Protein AF-A0AAU5MPV7-F1 (afdb_monomer_lite)

pLDDT: mean 90.36, std 6.59, range [69.19, 98.19]

Secondary structure (DSSP, 8-state):
-HHHHHHHHHHHHHHHHTT--GGGPEEEEEEEEGGGGTT----GGGTTHHHHHHTTHHHHHHTS-HHHHHHHHHHSS-SSPPEEEEGGGSSS--SSEEEEE-HHHHHHHHHHHHTT----SEEEEEEEE-

Sequence (130 aa):
MLEQFLFDHGSYFMDDYGDINLCAISWQLESIPAAGFLTMPTGESDGDCIERFAETHASRVERRPPEVGRCWEERGTWLRPPLLLDRRLLNPSDRGLQVLEGRTRVGVLRCRLREELHVAPEHQAWVGRP

Foldseek 3Di:
DVVVCCVVCVVVCCVQPVPFDPVLWDKDKDKAFLVLLLPAAAGPVCPPVLQVLLVCQVVVQVPDDVVQVCCCQVPQAGPDAFEKEAQCRDVVRDGGIHGHGDSNRSSNSNNCVVVVHRHDRIYIHIYIDD

Radius of gyration: 14.49 Å; chains: 1; bounding box: 35×25×36 Å

Structure (mmCIF, N/CA/C/O backbone):
data_AF-A0AAU5MPV7-F1
#
_entry.id   AF-A0AAU5MPV7-F1
#
loop_
_atom_site.group_PDB
_atom_site.id
_atom_site.type_symbol
_atom_site.label_atom_id
_atom_site.label_alt_id
_atom_site.label_comp_id
_atom_site.label_asym_id
_atom_site.label_entity_id
_atom_site.label_seq_id
_atom_site.pdbx_PDB_ins_code
_atom_site.Cartn_x
_atom_site.Cartn_y
_atom_site.Cartn_z
_atom_site.occupancy
_atom_site.B_iso_or_equiv
_atom_site.auth_seq_id
_atom_site.auth_comp_id
_atom_site.auth_asym_id
_atom_site.auth_atom_id
_atom_site.pdbx_PDB_model_num
ATOM 1 N N . MET A 1 1 ? -4.509 14.214 2.886 1.00 69.19 1 MET A N 1
ATOM 2 C CA . MET A 1 1 ? -4.198 12.956 2.160 1.00 69.19 1 MET A CA 1
ATOM 3 C C . MET A 1 1 ? -5.225 11.887 2.464 1.00 69.19 1 MET A C 1
ATOM 5 O O . MET A 1 1 ? -5.870 11.471 1.519 1.00 69.19 1 MET A O 1
ATOM 9 N N . LEU A 1 2 ? -5.427 11.499 3.732 1.00 77.12 2 LEU A N 1
ATOM 10 C CA . LEU A 1 2 ? -6.543 10.620 4.096 1.00 77.12 2 LEU A CA 1
ATOM 11 C C . LEU A 1 2 ? -7.891 11.230 3.698 1.00 77.12 2 LEU A C 1
ATOM 13 O O . LEU A 1 2 ? -8.672 10.562 3.048 1.00 77.12 2 LEU A O 1
ATOM 17 N N . GLU A 1 3 ? -8.125 12.510 4.000 1.00 77.31 3 GLU A N 1
ATOM 18 C CA . GLU A 1 3 ? -9.359 13.210 3.600 1.00 77.31 3 GLU A CA 1
ATOM 19 C C . GLU A 1 3 ? -9.611 13.142 2.090 1.00 77.31 3 GLU A C 1
ATOM 21 O O . GLU A 1 3 ? -10.705 12.801 1.665 1.00 77.31 3 GLU A O 1
ATOM 26 N N . GLN A 1 4 ? -8.579 13.396 1.278 1.00 78.00 4 GLN A N 1
ATOM 27 C CA . GLN A 1 4 ? -8.670 13.290 -0.179 1.00 78.00 4 GLN A CA 1
ATOM 28 C C . GLN A 1 4 ? -8.958 11.848 -0.618 1.00 78.00 4 GLN A C 1
ATOM 30 O O . GLN A 1 4 ? -9.816 11.627 -1.458 1.00 78.00 4 GLN A O 1
ATOM 35 N N . PHE A 1 5 ? -8.286 10.862 -0.016 1.00 81.69 5 PHE A N 1
ATOM 36 C CA . PHE A 1 5 ? -8.548 9.449 -0.285 1.00 81.69 5 PHE A CA 1
ATOM 37 C C . PHE A 1 5 ? -9.989 9.056 0.068 1.00 81.69 5 PHE A C 1
ATOM 39 O O . PHE A 1 5 ? -10.651 8.417 -0.740 1.00 81.69 5 PHE A O 1
ATOM 46 N N . LEU A 1 6 ? -10.493 9.460 1.236 1.00 82.12 6 LEU A N 1
ATOM 47 C CA . LEU A 1 6 ? -11.869 9.195 1.660 1.00 82.12 6 LEU A CA 1
ATOM 48 C C . LEU A 1 6 ? -12.887 9.927 0.779 1.00 82.12 6 LEU A C 1
ATOM 50 O O . LEU A 1 6 ? -13.958 9.392 0.519 1.00 82.12 6 LEU A O 1
ATOM 54 N N . PHE A 1 7 ? -12.560 11.121 0.286 1.00 80.56 7 PHE A N 1
ATOM 55 C CA . PHE A 1 7 ? -13.399 11.837 -0.671 1.00 80.56 7 PHE A CA 1
ATOM 56 C C . PHE A 1 7 ? -13.468 11.106 -2.022 1.00 80.56 7 PHE A C 1
ATOM 58 O O . PHE A 1 7 ? -14.554 10.910 -2.560 1.00 80.56 7 PHE A O 1
ATOM 65 N N . ASP A 1 8 ? -12.324 10.650 -2.540 1.00 80.50 8 ASP A N 1
ATOM 66 C CA . ASP A 1 8 ? -12.226 9.998 -3.853 1.00 80.50 8 ASP A CA 1
ATOM 67 C C . ASP A 1 8 ? -12.705 8.533 -3.839 1.00 80.50 8 ASP A C 1
ATOM 69 O O . ASP A 1 8 ? -13.139 8.002 -4.863 1.00 80.50 8 ASP A O 1
ATOM 73 N N . HIS A 1 9 ? -12.610 7.859 -2.687 1.00 81.12 9 HIS A N 1
ATOM 74 C CA . HIS A 1 9 ? -12.809 6.412 -2.549 1.00 81.12 9 HIS A CA 1
ATOM 75 C C . HIS A 1 9 ? -13.716 6.017 -1.376 1.00 81.12 9 HIS A C 1
ATOM 77 O O . HIS A 1 9 ? -13.688 4.867 -0.944 1.00 81.12 9 HIS A O 1
ATOM 83 N N . GLY A 1 10 ? -14.532 6.938 -0.861 1.00 78.62 10 GLY A N 1
ATOM 84 C CA . GLY A 1 10 ? -15.350 6.710 0.332 1.00 78.62 10 GLY A CA 1
ATOM 85 C C . GLY A 1 10 ? -16.306 5.524 0.219 1.00 78.62 10 GLY A C 1
ATOM 86 O O . GLY A 1 10 ? -16.416 4.755 1.163 1.00 78.62 10 GLY A O 1
ATOM 87 N N . SER A 1 11 ? -16.942 5.313 -0.938 1.00 78.06 11 SER A N 1
ATOM 88 C CA . SER A 1 11 ? -17.820 4.151 -1.142 1.00 78.06 11 SER A CA 1
ATOM 89 C C . SER A 1 11 ? -17.064 2.828 -1.017 1.00 78.06 11 SER A C 1
ATOM 91 O O . SER A 1 11 ? -17.491 1.955 -0.278 1.00 78.06 11 SER A O 1
ATOM 93 N N . TYR A 1 12 ? -15.905 2.727 -1.669 1.00 78.75 12 TYR A N 1
ATOM 94 C CA . TYR A 1 12 ? -15.022 1.563 -1.601 1.00 78.75 12 TYR A CA 1
ATOM 95 C C . TYR A 1 12 ? -14.477 1.333 -0.183 1.00 78.75 12 TYR A C 1
ATOM 97 O O . TYR A 1 12 ? -14.388 0.206 0.287 1.00 78.75 12 TYR A O 1
ATOM 105 N N . PHE A 1 13 ? -14.132 2.412 0.524 1.00 84.06 13 PHE A N 1
ATOM 106 C CA . PHE A 1 13 ? -13.683 2.335 1.912 1.00 84.06 13 PHE A CA 1
ATOM 107 C C . PHE A 1 13 ? -14.755 1.731 2.827 1.00 84.06 13 PHE A C 1
ATOM 109 O O . PHE A 1 13 ? -14.427 0.937 3.703 1.00 84.06 13 PHE A O 1
ATOM 116 N N . MET A 1 14 ? -16.025 2.092 2.629 1.00 86.50 14 MET A N 1
ATOM 117 C CA . MET A 1 14 ? -17.121 1.613 3.473 1.00 86.50 14 MET A CA 1
ATOM 118 C C . MET A 1 14 ? -17.364 0.106 3.358 1.00 86.50 14 MET A C 1
ATOM 120 O O . MET A 1 14 ? -17.819 -0.478 4.339 1.00 86.50 14 MET A O 1
ATOM 124 N N . ASP A 1 15 ? -17.052 -0.506 2.212 1.00 87.06 15 ASP A N 1
ATOM 125 C CA . ASP A 1 15 ? -17.264 -1.941 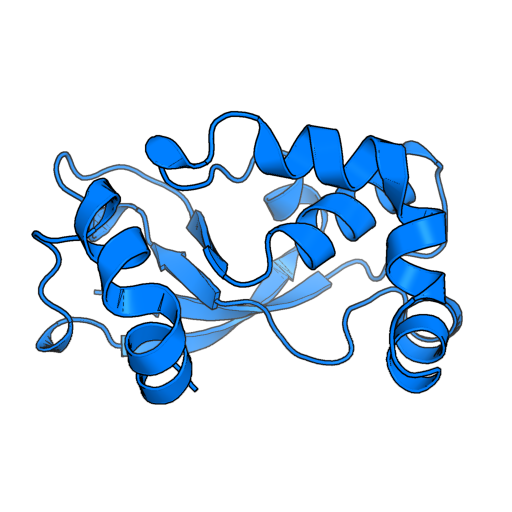1.989 1.00 87.06 15 ASP A CA 1
ATOM 126 C C . ASP A 1 15 ? -16.411 -2.798 2.942 1.00 87.06 15 ASP A C 1
ATOM 128 O O . ASP A 1 15 ? -16.915 -3.760 3.516 1.00 87.06 15 ASP A O 1
ATOM 132 N N . ASP A 1 16 ? -15.149 -2.412 3.162 1.00 87.81 16 ASP A N 1
ATOM 133 C CA . ASP A 1 16 ? -14.196 -3.185 3.975 1.00 87.81 16 ASP A CA 1
ATOM 134 C C . ASP A 1 16 ? -13.907 -2.569 5.356 1.00 87.81 16 ASP A C 1
ATOM 136 O O . ASP A 1 16 ? -13.407 -3.252 6.249 1.00 87.81 16 ASP A O 1
ATOM 140 N N . TYR A 1 17 ? -14.154 -1.267 5.528 1.00 90.25 17 TYR A N 1
ATOM 141 C CA . TYR A 1 17 ? -13.667 -0.484 6.674 1.00 90.25 17 TYR A CA 1
ATOM 142 C C . TYR A 1 17 ? -14.732 0.437 7.284 1.00 90.25 17 TYR A C 1
ATOM 144 O O . TYR A 1 17 ? -14.407 1.358 8.037 1.00 90.25 17 TYR A O 1
ATOM 152 N N . GLY A 1 18 ? -16.008 0.229 6.945 1.00 87.81 18 GLY A N 1
ATOM 153 C CA . GLY A 1 18 ? -17.102 1.118 7.341 1.00 87.81 18 GLY A CA 1
ATOM 154 C C . GLY A 1 18 ? -17.383 1.187 8.845 1.00 87.81 18 GLY A C 1
ATOM 155 O O . GLY A 1 18 ? -18.040 2.121 9.302 1.00 87.81 18 GLY A O 1
ATOM 156 N N . ASP A 1 19 ? -16.887 0.229 9.622 1.00 89.31 19 ASP A N 1
ATOM 157 C CA . ASP A 1 19 ? -17.038 0.163 11.075 1.00 89.31 19 ASP A CA 1
ATOM 158 C C . ASP A 1 19 ? -15.849 0.764 11.846 1.00 89.31 19 ASP A C 1
ATOM 160 O O . ASP A 1 19 ? -15.891 0.883 13.075 1.00 89.31 19 ASP A O 1
ATOM 164 N N . ILE A 1 20 ? -14.803 1.197 11.138 1.00 89.88 20 ILE A N 1
ATOM 165 C CA . ILE A 1 20 ? -13.613 1.773 11.753 1.00 89.88 20 ILE A CA 1
ATOM 166 C C . ILE A 1 20 ? -13.903 3.187 12.2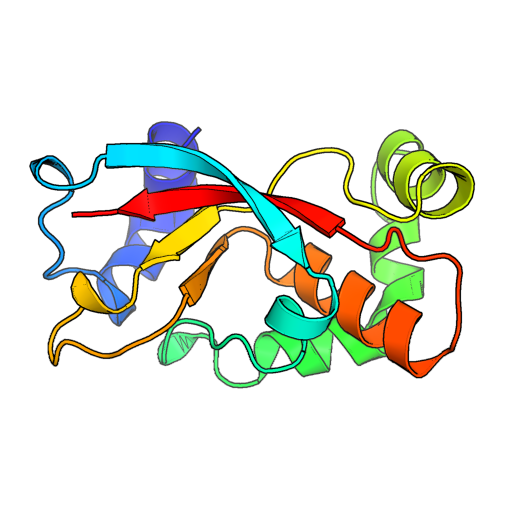52 1.00 89.88 20 ILE A C 1
ATOM 168 O O . ILE A 1 20 ? -14.286 4.089 11.503 1.00 89.88 20 ILE A O 1
ATOM 172 N N . ASN A 1 21 ? -13.609 3.425 13.529 1.00 88.12 21 ASN A N 1
ATOM 173 C CA . ASN A 1 21 ? -13.631 4.769 14.090 1.00 88.12 21 ASN A CA 1
ATOM 174 C C . ASN A 1 21 ? -12.401 5.572 13.635 1.00 88.12 21 ASN A C 1
ATOM 176 O O . ASN A 1 21 ? -11.347 5.526 14.268 1.00 88.12 21 ASN A O 1
ATOM 180 N N . LEU A 1 22 ? -12.554 6.360 12.570 1.00 86.06 22 LEU A N 1
ATOM 181 C CA . LEU A 1 22 ? -11.487 7.210 12.025 1.00 86.06 22 LEU A CA 1
ATOM 182 C C . LEU A 1 22 ? -10.917 8.217 13.039 1.00 86.06 22 LEU A C 1
ATOM 184 O O . LEU A 1 22 ? -9.737 8.552 12.962 1.00 86.06 22 LEU A O 1
ATOM 188 N N . CYS A 1 23 ? -11.721 8.675 14.004 1.00 86.69 23 CYS A N 1
ATOM 189 C CA . CYS A 1 23 ? -11.272 9.602 15.048 1.00 86.69 23 CYS A CA 1
ATOM 190 C C . CYS A 1 23 ? -10.334 8.942 16.070 1.00 86.69 23 CYS A C 1
ATOM 192 O O . CYS A 1 23 ? -9.667 9.649 16.821 1.00 86.69 23 CYS A O 1
ATOM 194 N N . ALA A 1 24 ? -10.291 7.608 16.113 1.00 86.69 24 ALA A N 1
ATOM 195 C CA . ALA A 1 24 ? -9.396 6.842 16.974 1.00 86.69 24 ALA A CA 1
ATOM 196 C C . ALA A 1 24 ? -8.068 6.481 16.285 1.00 86.69 24 ALA A C 1
ATOM 198 O O . ALA A 1 24 ? -7.280 5.742 16.860 1.00 86.69 24 ALA A O 1
ATOM 199 N N . ILE A 1 25 ? -7.816 6.967 15.063 1.00 92.94 25 ILE A N 1
ATOM 200 C CA . ILE A 1 25 ? -6.614 6.616 14.303 1.00 92.94 25 ILE A CA 1
ATOM 201 C C . ILE A 1 25 ? -5.574 7.732 14.385 1.00 92.94 25 ILE A C 1
ATOM 203 O O . ILE A 1 25 ? -5.813 8.863 13.956 1.00 92.94 25 ILE A O 1
ATOM 207 N N . SER A 1 26 ? -4.374 7.378 14.837 1.00 94.56 26 SER A N 1
ATOM 208 C CA . SER A 1 26 ? -3.178 8.211 14.731 1.00 94.56 26 SER A CA 1
ATOM 209 C C . SER A 1 26 ? -2.349 7.799 13.516 1.00 94.56 26 SER A C 1
ATOM 211 O O . SER A 1 26 ? -1.967 6.638 13.379 1.00 94.56 26 SER A O 1
ATOM 213 N N . TRP A 1 27 ? -2.068 8.747 12.621 1.00 94.75 27 TRP A N 1
ATOM 214 C CA . TRP A 1 27 ? -1.302 8.498 11.398 1.00 94.75 27 TRP A CA 1
ATOM 215 C C . TRP A 1 27 ? 0.161 8.879 11.575 1.00 94.75 27 TRP A C 1
ATOM 217 O O . TRP A 1 27 ? 0.477 10.028 11.885 1.00 94.75 27 TRP A O 1
ATOM 227 N N . GLN A 1 28 ? 1.057 7.929 11.317 1.00 96.31 28 GLN A N 1
ATOM 228 C CA . GLN A 1 28 ? 2.501 8.121 11.447 1.00 96.31 28 GLN A CA 1
ATOM 229 C C . GLN A 1 28 ? 3.217 7.712 10.165 1.00 96.31 28 GLN A C 1
ATOM 231 O O . GLN A 1 28 ? 2.811 6.763 9.501 1.00 96.31 28 GLN A O 1
ATOM 236 N N . LEU A 1 29 ? 4.278 8.433 9.800 1.00 97.56 29 LEU A N 1
ATOM 237 C CA . LEU A 1 29 ? 5.149 8.025 8.701 1.00 97.56 29 LEU A CA 1
ATOM 238 C C . LEU A 1 29 ? 6.206 7.061 9.247 1.00 97.56 29 LEU A C 1
ATOM 240 O O . LEU A 1 29 ? 7.061 7.467 10.031 1.00 97.56 29 LEU A O 1
ATOM 244 N N . GLU A 1 30 ? 6.152 5.804 8.821 1.00 98.06 30 GLU A N 1
ATOM 245 C CA . GLU A 1 30 ? 7.026 4.732 9.302 1.00 98.06 30 GLU A CA 1
ATOM 246 C C . GLU A 1 30 ? 7.853 4.134 8.156 1.00 98.06 30 GLU A C 1
ATOM 248 O O . GLU A 1 30 ? 7.382 4.052 7.020 1.00 98.06 30 GLU A O 1
ATOM 253 N N . SER A 1 31 ? 9.077 3.685 8.452 1.00 98.06 31 SER A N 1
ATOM 254 C CA . SER A 1 31 ? 9.883 2.868 7.536 1.00 98.06 31 SER A CA 1
ATOM 255 C C . SER A 1 31 ? 9.568 1.392 7.753 1.00 98.06 31 SER A C 1
ATOM 257 O O . SER A 1 31 ? 9.767 0.863 8.844 1.00 98.06 31 SER A O 1
ATOM 259 N N . ILE A 1 32 ? 9.078 0.728 6.708 1.00 97.94 32 ILE A N 1
ATOM 260 C CA . ILE A 1 32 ? 8.695 -0.683 6.736 1.00 97.94 32 ILE A CA 1
ATOM 261 C C . ILE A 1 32 ? 9.686 -1.483 5.877 1.00 97.94 32 ILE A C 1
ATOM 263 O O . ILE A 1 32 ? 9.904 -1.112 4.719 1.00 97.94 32 ILE A O 1
ATOM 267 N N . PRO A 1 33 ? 10.268 -2.586 6.384 1.00 97.38 33 PRO A N 1
ATOM 268 C CA . PRO A 1 33 ? 11.135 -3.447 5.585 1.00 97.38 33 PRO A CA 1
ATOM 269 C C . PRO A 1 33 ? 10.423 -3.974 4.336 1.00 97.38 33 PRO A C 1
ATOM 271 O O . PRO A 1 33 ? 9.255 -4.363 4.409 1.00 97.38 33 PRO A O 1
ATOM 274 N N . ALA A 1 34 ? 11.134 -4.065 3.208 1.00 96.38 34 ALA A N 1
ATOM 275 C CA . ALA A 1 34 ? 10.587 -4.551 1.936 1.00 96.38 34 ALA A CA 1
ATOM 276 C C . ALA A 1 34 ? 9.899 -5.922 2.074 1.00 96.38 34 ALA A C 1
ATOM 278 O O . ALA A 1 34 ? 8.802 -6.136 1.554 1.00 96.38 34 ALA A O 1
ATOM 279 N N . ALA A 1 35 ? 10.491 -6.820 2.870 1.00 93.62 35 ALA A N 1
ATOM 280 C CA . ALA A 1 35 ? 9.938 -8.141 3.168 1.00 93.62 35 ALA A CA 1
ATOM 281 C C . ALA A 1 35 ? 8.538 -8.085 3.810 1.00 93.62 35 ALA A C 1
ATOM 283 O O . ALA A 1 35 ? 7.715 -8.964 3.562 1.00 93.62 35 ALA A O 1
ATOM 284 N N . GLY A 1 36 ? 8.233 -7.033 4.578 1.00 93.88 36 GLY A N 1
ATOM 285 C CA . GLY A 1 36 ? 6.928 -6.844 5.212 1.00 93.88 36 GLY A CA 1
ATOM 286 C C . GLY A 1 36 ? 5.783 -6.638 4.216 1.00 93.88 36 GLY A C 1
ATOM 287 O O . GLY A 1 36 ? 4.633 -6.910 4.550 1.00 93.88 36 GLY A O 1
ATOM 288 N N . PHE A 1 37 ? 6.073 -6.209 2.983 1.00 95.19 37 PHE A N 1
ATOM 289 C CA . PHE A 1 37 ? 5.062 -5.991 1.942 1.00 95.19 37 PHE A CA 1
ATOM 290 C C . PHE A 1 37 ? 4.708 -7.252 1.147 1.00 95.19 37 PHE A C 1
ATOM 292 O O . PHE A 1 37 ? 3.659 -7.278 0.496 1.00 95.19 37 PHE A O 1
ATOM 299 N N . LEU A 1 38 ? 5.544 -8.296 1.192 1.00 91.19 38 LEU A N 1
ATOM 300 C CA . LEU A 1 38 ? 5.376 -9.508 0.380 1.00 91.19 38 LEU A CA 1
ATOM 301 C C . LEU A 1 38 ? 4.075 -10.251 0.687 1.00 91.19 38 LEU A C 1
ATOM 303 O O . LEU A 1 38 ? 3.437 -10.764 -0.224 1.00 91.19 38 LEU A O 1
ATOM 307 N N . THR A 1 39 ? 3.663 -10.265 1.953 1.00 90.06 39 THR A N 1
ATOM 308 C CA . THR A 1 39 ? 2.463 -10.979 2.416 1.00 90.06 39 THR A CA 1
ATOM 309 C C . THR A 1 39 ? 1.400 -10.042 2.981 1.00 90.06 39 THR A C 1
ATOM 311 O O . THR A 1 39 ? 0.434 -10.500 3.581 1.00 90.06 39 THR A O 1
ATOM 314 N N . MET A 1 40 ? 1.584 -8.726 2.839 1.00 94.88 40 MET A N 1
ATOM 315 C CA . MET A 1 40 ? 0.665 -7.735 3.396 1.00 94.88 40 MET A CA 1
ATOM 316 C C . MET A 1 40 ? -0.702 -7.802 2.688 1.00 94.88 40 MET A C 1
ATOM 318 O O . MET A 1 40 ? -0.741 -7.641 1.464 1.00 94.88 40 MET A O 1
ATOM 322 N N . PRO A 1 41 ? -1.811 -8.049 3.405 1.00 94.44 41 PRO A N 1
ATOM 323 C CA . PRO A 1 41 ? -3.132 -8.144 2.793 1.00 94.44 41 PRO A CA 1
ATOM 324 C C . PRO A 1 41 ? -3.697 -6.767 2.412 1.00 94.44 41 PRO A C 1
ATOM 326 O O . PRO A 1 41 ? -3.157 -5.724 2.791 1.00 94.44 41 PRO A O 1
ATOM 329 N N . THR A 1 42 ? -4.803 -6.786 1.678 1.00 93.62 42 THR A N 1
ATOM 330 C CA . THR A 1 42 ? -5.710 -5.655 1.412 1.00 93.62 42 THR A CA 1
ATOM 331 C C . THR A 1 42 ? -7.062 -5.909 2.080 1.00 93.62 42 THR A C 1
ATOM 333 O O . THR A 1 42 ? -7.220 -6.908 2.782 1.00 93.62 42 THR A O 1
ATOM 336 N N . GLY A 1 43 ? -8.031 -5.014 1.869 1.00 89.88 43 GLY A N 1
ATOM 337 C CA . GLY A 1 43 ? -9.431 -5.271 2.205 1.00 89.88 43 GLY A CA 1
ATOM 338 C C . GLY A 1 43 ? -9.993 -6.472 1.440 1.00 89.88 43 GLY A C 1
ATOM 339 O O . GLY A 1 43 ? -9.429 -6.894 0.425 1.00 89.88 43 GLY A O 1
ATOM 340 N N . GLU A 1 44 ? -11.076 -7.054 1.950 1.00 88.38 44 GLU A N 1
ATOM 341 C CA . GLU A 1 44 ? -11.670 -8.275 1.396 1.00 88.38 44 GLU A CA 1
ATOM 342 C C . GLU A 1 44 ? -12.173 -8.050 -0.037 1.00 88.38 44 GLU A C 1
ATOM 344 O O . GLU A 1 44 ? -11.926 -8.872 -0.925 1.00 88.38 44 GLU A O 1
ATOM 349 N N . SER A 1 45 ? -12.782 -6.890 -0.294 1.00 86.75 45 SER A N 1
ATOM 350 C CA . SER A 1 45 ? -13.316 -6.517 -1.608 1.00 86.75 45 SER A CA 1
ATOM 351 C C . SER A 1 45 ? -12.255 -6.401 -2.717 1.00 86.75 45 SER A C 1
ATOM 353 O O . SER A 1 45 ? -12.575 -6.518 -3.903 1.00 86.75 45 SER A O 1
ATOM 355 N N . ASP A 1 46 ? -10.980 -6.189 -2.365 1.00 85.56 46 ASP A N 1
ATOM 356 C CA . ASP A 1 46 ? -9.879 -6.069 -3.330 1.00 85.56 46 ASP A CA 1
ATOM 357 C C . ASP A 1 46 ? -9.507 -7.425 -3.973 1.00 85.56 46 ASP A C 1
ATOM 359 O O . ASP A 1 46 ? -8.967 -7.458 -5.094 1.00 85.56 46 ASP A O 1
ATOM 363 N N . GLY A 1 47 ? -9.778 -8.545 -3.288 1.00 86.81 47 GLY A N 1
ATOM 364 C CA . GLY A 1 47 ? -9.318 -9.881 -3.679 1.00 86.81 47 GLY A CA 1
ATOM 365 C C . GLY A 1 47 ? -7.817 -9.902 -4.008 1.00 86.81 47 GLY A C 1
ATOM 366 O O . GLY A 1 47 ? -7.005 -9.256 -3.349 1.00 86.81 47 GLY A O 1
ATOM 367 N N . ASP A 1 4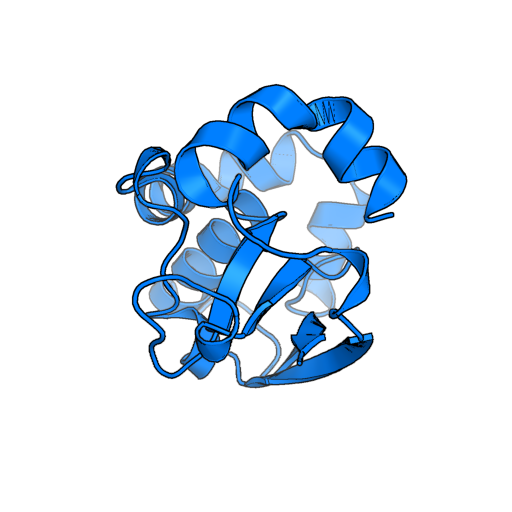8 ? -7.435 -10.562 -5.104 1.00 86.56 48 ASP A N 1
ATOM 368 C CA . ASP A 1 48 ? -6.031 -10.663 -5.538 1.00 86.56 48 ASP A CA 1
ATOM 369 C C . ASP A 1 48 ? -5.549 -9.433 -6.342 1.00 86.56 48 ASP A C 1
ATOM 371 O O . ASP A 1 48 ? -4.828 -9.552 -7.339 1.00 86.56 48 ASP A O 1
ATOM 375 N N . CYS A 1 49 ? -5.984 -8.211 -5.998 1.00 87.75 49 CYS A N 1
ATOM 376 C CA . CYS A 1 49 ? -5.632 -7.014 -6.781 1.00 87.75 49 CYS A CA 1
ATOM 377 C C . CYS A 1 49 ? -4.121 -6.762 -6.850 1.00 87.75 49 CYS A C 1
ATOM 379 O O . CYS A 1 49 ? -3.618 -6.395 -7.913 1.00 87.75 49 CYS A O 1
ATOM 381 N N . ILE A 1 50 ? -3.390 -6.998 -5.757 1.00 88.88 50 ILE A N 1
ATOM 382 C CA . ILE A 1 50 ? -1.944 -6.763 -5.708 1.00 88.88 50 ILE A CA 1
ATOM 383 C C . ILE A 1 50 ? -1.210 -7.669 -6.702 1.00 88.88 50 ILE A C 1
ATOM 385 O O . ILE A 1 50 ? -0.348 -7.178 -7.432 1.00 88.88 50 ILE A O 1
ATOM 389 N N . GLU A 1 51 ? -1.571 -8.950 -6.784 1.00 86.69 51 GLU A N 1
ATOM 390 C CA . GLU A 1 51 ? -0.922 -9.886 -7.710 1.00 86.69 51 GLU A CA 1
ATOM 391 C C . GLU A 1 51 ? -1.237 -9.531 -9.169 1.00 86.69 51 GLU A C 1
ATOM 393 O O . GLU A 1 51 ? -0.324 -9.417 -9.986 1.00 86.69 51 GLU A O 1
ATOM 398 N N . ARG A 1 52 ? -2.493 -9.179 -9.479 1.00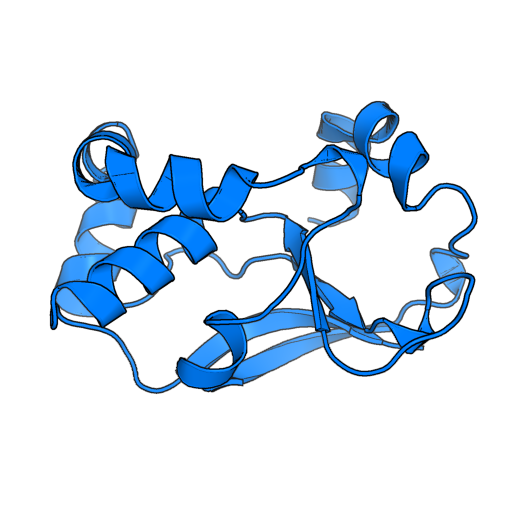 86.75 52 ARG A N 1
ATOM 399 C CA . ARG A 1 52 ? -2.873 -8.660 -10.811 1.00 86.75 52 ARG A CA 1
ATOM 400 C C . ARG A 1 52 ? -2.096 -7.394 -11.194 1.00 86.75 52 ARG A C 1
ATOM 402 O O . ARG A 1 52 ? -1.821 -7.129 -12.369 1.00 86.75 52 ARG A O 1
ATOM 409 N N . PHE A 1 53 ? -1.762 -6.554 -10.214 1.00 86.44 53 PHE A N 1
ATOM 410 C CA . PHE A 1 53 ? -0.950 -5.361 -10.443 1.00 86.44 53 PHE A CA 1
ATOM 411 C C . PHE A 1 53 ? 0.531 -5.683 -10.637 1.00 86.44 53 PHE A C 1
ATOM 413 O O . PHE A 1 53 ? 1.177 -4.990 -11.426 1.00 86.44 53 PHE A O 1
ATOM 420 N N . ALA A 1 54 ? 1.042 -6.722 -9.975 1.00 82.69 54 ALA A N 1
ATOM 421 C CA . ALA A 1 54 ? 2.398 -7.217 -10.171 1.00 82.69 54 ALA A CA 1
ATOM 422 C C . ALA A 1 54 ? 2.599 -7.748 -11.603 1.00 82.69 54 ALA A C 1
ATOM 424 O O . ALA A 1 54 ? 3.558 -7.360 -12.259 1.00 82.69 54 ALA A O 1
ATOM 425 N N . GLU A 1 55 ? 1.646 -8.510 -12.149 1.00 83.00 55 GLU A N 1
ATOM 426 C CA . GLU A 1 55 ? 1.717 -9.057 -13.521 1.00 83.00 55 GLU A CA 1
ATOM 427 C C . GLU A 1 55 ? 1.842 -7.991 -14.622 1.00 83.00 55 GLU A C 1
ATOM 429 O O . GLU A 1 55 ? 2.326 -8.257 -15.717 1.00 83.00 55 GLU A O 1
ATOM 434 N N . THR A 1 56 ? 1.391 -6.766 -14.346 1.00 79.06 56 THR A N 1
ATOM 435 C CA . THR A 1 56 ? 1.341 -5.667 -15.323 1.00 79.06 56 THR A CA 1
ATOM 436 C C . THR A 1 56 ? 2.258 -4.498 -14.944 1.00 79.06 56 THR A C 1
ATOM 438 O O . THR A 1 56 ? 2.049 -3.374 -15.413 1.00 79.06 56 THR A O 1
ATOM 441 N N . HIS A 1 57 ? 3.274 -4.742 -14.104 1.00 76.50 57 HIS A N 1
ATOM 442 C CA . HIS A 1 57 ? 4.082 -3.705 -13.446 1.00 76.50 57 HIS A CA 1
ATOM 443 C C . HIS A 1 57 ? 4.720 -2.692 -14.406 1.00 76.50 57 HIS A C 1
ATOM 445 O O . HIS A 1 57 ? 4.511 -1.491 -14.219 1.00 76.50 57 HIS A O 1
ATOM 451 N N . ALA A 1 58 ? 5.402 -3.147 -15.464 1.00 73.81 58 ALA A N 1
ATOM 452 C CA . ALA A 1 58 ? 6.107 -2.275 -16.407 1.00 73.81 58 ALA A CA 1
ATOM 453 C C . ALA A 1 58 ? 5.149 -1.258 -17.047 1.00 73.81 58 ALA A C 1
ATOM 455 O O . ALA A 1 58 ? 5.333 -0.046 -16.928 1.00 73.81 58 ALA A O 1
ATOM 456 N N . SER A 1 59 ? 4.021 -1.744 -17.575 1.00 75.25 59 SER A N 1
ATOM 457 C CA . SER A 1 59 ? 2.988 -0.892 -18.177 1.00 75.25 59 SER A CA 1
ATOM 458 C C . SER A 1 59 ? 2.375 0.113 -17.191 1.00 75.25 59 SER A C 1
ATOM 460 O O . SER A 1 59 ? 1.924 1.191 -17.584 1.00 75.25 59 SER A O 1
ATOM 462 N N . ARG A 1 60 ? 2.339 -0.216 -15.892 1.00 75.00 60 ARG A N 1
ATOM 463 C CA . ARG A 1 60 ? 1.792 0.662 -14.847 1.00 75.00 60 ARG A CA 1
ATOM 464 C C . ARG A 1 60 ? 2.765 1.755 -14.445 1.00 75.00 60 ARG A C 1
ATOM 466 O O . ARG A 1 60 ? 2.300 2.833 -14.079 1.00 75.00 60 ARG A O 1
ATOM 473 N N . VAL A 1 61 ? 4.069 1.489 -14.493 1.00 74.56 61 VAL A N 1
ATOM 474 C CA . VAL A 1 61 ? 5.102 2.506 -14.269 1.00 74.56 61 VAL A CA 1
ATOM 475 C C . VAL A 1 61 ? 5.178 3.445 -15.475 1.00 74.56 61 VAL A C 1
ATOM 477 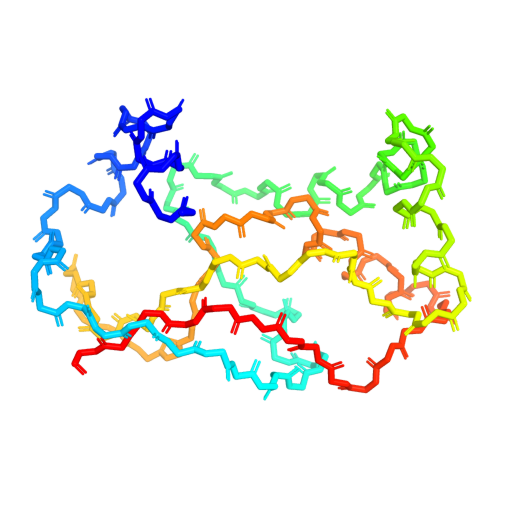O O . VAL A 1 61 ? 5.153 4.658 -15.289 1.00 74.56 61 VAL A O 1
ATOM 480 N N . GLU A 1 62 ? 5.152 2.913 -16.699 1.00 77.31 62 GLU A N 1
ATOM 481 C CA . GLU A 1 62 ? 5.231 3.697 -17.944 1.00 77.31 62 GLU A CA 1
ATOM 482 C C . GLU A 1 62 ? 4.062 4.673 -18.140 1.00 77.31 62 GLU A C 1
ATOM 484 O O . GLU A 1 62 ? 4.244 5.775 -18.650 1.00 77.31 62 GLU A O 1
ATOM 489 N N . ARG A 1 63 ? 2.848 4.300 -17.715 1.00 82.19 63 ARG A N 1
ATOM 490 C CA . ARG A 1 63 ? 1.647 5.154 -17.828 1.00 82.19 63 ARG A CA 1
ATOM 491 C C . ARG A 1 63 ? 1.585 6.282 -16.791 1.00 82.19 63 ARG A C 1
ATOM 493 O O . ARG A 1 63 ? 0.617 7.044 -16.779 1.00 82.19 63 ARG A O 1
ATOM 500 N N . ARG A 1 64 ? 2.545 6.358 -15.868 1.00 81.62 64 ARG A N 1
ATOM 501 C CA . ARG A 1 64 ? 2.595 7.373 -14.806 1.00 81.62 64 ARG A CA 1
ATOM 502 C C . ARG A 1 64 ? 3.521 8.522 -15.212 1.00 81.62 64 ARG A C 1
ATOM 504 O O . ARG A 1 64 ? 4.333 8.361 -16.119 1.00 81.62 64 ARG A O 1
ATOM 511 N N . PRO A 1 65 ? 3.425 9.683 -14.537 1.00 88.50 65 PRO A N 1
ATOM 512 C CA . PRO A 1 65 ? 4.381 10.762 -14.740 1.00 88.50 65 PRO A CA 1
ATOM 513 C C . PRO A 1 65 ? 5.831 10.254 -14.631 1.00 88.50 65 PRO A C 1
ATOM 515 O O . PRO A 1 65 ? 6.094 9.410 -13.763 1.00 88.50 65 PRO A O 1
ATOM 518 N N . PRO A 1 66 ? 6.769 10.747 -15.463 1.00 88.50 66 PRO A N 1
ATOM 519 C CA . PRO A 1 66 ? 8.150 10.254 -15.515 1.00 88.50 66 PRO A CA 1
ATOM 520 C C . PRO A 1 66 ? 8.865 10.227 -14.159 1.00 88.50 66 PRO A C 1
ATOM 522 O O . PRO A 1 66 ? 9.739 9.395 -13.920 1.00 88.50 66 PRO A O 1
ATOM 525 N N . GLU A 1 67 ? 8.478 11.112 -13.238 1.00 91.69 67 GLU A N 1
ATOM 526 C CA . GLU A 1 67 ? 8.983 11.159 -11.867 1.00 91.69 67 GLU A CA 1
ATOM 527 C C . GLU A 1 67 ? 8.761 9.840 -11.125 1.00 91.69 67 GLU A C 1
ATOM 529 O O . GLU A 1 67 ? 9.618 9.435 -10.347 1.00 91.69 67 GLU A O 1
ATOM 534 N N . VAL A 1 68 ? 7.641 9.151 -11.365 1.00 90.25 68 VAL A N 1
ATOM 535 C CA . VAL A 1 68 ? 7.338 7.866 -10.723 1.00 90.25 68 VAL A CA 1
ATOM 536 C C . VAL A 1 68 ? 8.322 6.794 -11.179 1.00 90.25 68 VAL A C 1
ATOM 538 O O . VAL A 1 68 ? 8.860 6.087 -10.331 1.00 90.25 68 VAL A O 1
ATOM 541 N N . GLY A 1 69 ? 8.590 6.709 -12.486 1.00 90.12 69 GLY A N 1
ATOM 542 C CA . GLY A 1 69 ? 9.586 5.788 -13.040 1.00 90.12 69 GLY A CA 1
ATOM 543 C C . GLY A 1 69 ? 10.982 6.069 -12.491 1.00 90.12 69 GLY A C 1
ATOM 544 O O . GLY A 1 69 ? 11.610 5.169 -11.941 1.00 90.12 69 GLY A O 1
ATOM 545 N N . ARG A 1 70 ? 11.418 7.338 -12.511 1.00 92.44 70 ARG A N 1
ATOM 546 C CA . ARG A 1 70 ? 12.716 7.743 -11.938 1.00 92.44 70 ARG A CA 1
ATOM 547 C C . ARG A 1 70 ? 12.867 7.347 -10.471 1.00 92.44 70 ARG A C 1
ATOM 549 O O . ARG A 1 70 ? 13.927 6.885 -10.075 1.00 92.44 70 ARG A O 1
ATOM 556 N N . CYS A 1 71 ? 11.815 7.463 -9.659 1.00 93.88 71 CYS A N 1
ATOM 557 C CA . CYS A 1 71 ? 11.884 7.045 -8.255 1.00 93.88 71 CYS A CA 1
ATOM 558 C C . CYS A 1 71 ? 12.170 5.552 -8.091 1.00 93.88 71 CYS A C 1
ATOM 560 O O . CYS A 1 71 ? 12.957 5.182 -7.221 1.00 93.88 71 CYS A O 1
ATOM 562 N N . TRP A 1 72 ? 11.544 4.714 -8.915 1.00 93.75 72 TRP A N 1
ATOM 563 C CA . TRP A 1 72 ? 11.781 3.277 -8.881 1.00 93.75 72 TRP A CA 1
ATOM 564 C C . TRP A 1 72 ? 13.173 2.923 -9.394 1.00 93.75 72 TRP A C 1
ATOM 566 O O . TRP A 1 72 ? 13.862 2.144 -8.742 1.00 93.75 72 TRP A O 1
ATOM 576 N N . GLU A 1 73 ? 13.617 3.529 -10.494 1.00 92.69 73 GLU A N 1
ATOM 577 C CA . GLU A 1 73 ? 14.927 3.206 -11.070 1.00 92.69 73 GLU A CA 1
ATOM 578 C C . GLU A 1 73 ? 16.102 3.755 -10.254 1.00 92.69 73 GLU A C 1
ATOM 580 O O . GLU A 1 73 ? 17.095 3.062 -10.071 1.00 92.69 73 GLU A O 1
ATOM 585 N N . GLU A 1 74 ? 15.999 4.967 -9.710 1.00 94.81 74 GLU A N 1
ATOM 586 C CA . GLU A 1 74 ? 17.101 5.586 -8.961 1.00 94.81 74 GLU A CA 1
ATOM 587 C C . GLU A 1 74 ? 17.092 5.170 -7.486 1.00 94.81 74 GLU A C 1
ATOM 589 O O . GLU A 1 74 ? 18.136 4.905 -6.889 1.00 94.81 74 GLU A O 1
ATOM 594 N N . ARG A 1 75 ? 15.905 5.113 -6.869 1.00 95.81 75 ARG A N 1
ATOM 595 C CA . ARG A 1 75 ? 15.761 4.956 -5.412 1.00 95.81 75 ARG A CA 1
ATOM 596 C C . ARG A 1 75 ? 15.157 3.622 -4.997 1.00 95.81 75 ARG A C 1
ATOM 598 O O . ARG A 1 75 ? 15.098 3.360 -3.803 1.00 95.81 75 ARG A O 1
ATOM 605 N N . GLY A 1 76 ? 14.678 2.802 -5.933 1.00 96.06 76 GLY A N 1
ATOM 606 C CA . GLY A 1 76 ? 14.077 1.504 -5.619 1.00 96.06 76 GLY A CA 1
ATOM 607 C C . GLY A 1 76 ? 12.798 1.611 -4.782 1.00 96.06 76 GLY A C 1
ATOM 608 O O . GLY A 1 76 ? 12.462 0.681 -4.053 1.00 96.06 76 GLY A O 1
ATOM 609 N N . THR A 1 77 ? 12.107 2.756 -4.816 1.00 96.38 77 THR A N 1
ATOM 610 C CA . THR A 1 77 ? 10.929 3.006 -3.975 1.00 96.38 77 THR A CA 1
ATOM 611 C C . THR A 1 77 ? 9.958 3.998 -4.615 1.00 96.38 77 THR A C 1
ATOM 613 O O . THR A 1 77 ? 10.237 4.626 -5.638 1.00 96.38 77 THR A O 1
ATOM 616 N N . TRP A 1 78 ? 8.786 4.155 -4.009 1.00 95.38 78 TRP A N 1
ATOM 617 C CA . TRP A 1 78 ? 7.723 5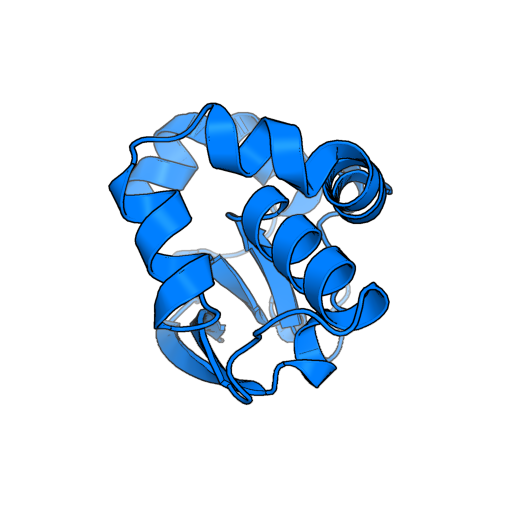.026 -4.498 1.00 95.38 78 TRP A CA 1
ATOM 618 C C . TRP A 1 78 ? 8.039 6.522 -4.363 1.00 95.38 78 TRP A C 1
ATOM 620 O O . TRP A 1 78 ? 8.687 6.977 -3.426 1.00 95.38 78 TRP A O 1
ATOM 630 N N . LEU A 1 79 ? 7.473 7.322 -5.275 1.00 95.00 79 LEU A N 1
ATOM 631 C CA . LEU A 1 79 ? 7.497 8.789 -5.200 1.00 95.00 79 LEU A CA 1
ATOM 632 C C . LEU A 1 79 ? 6.710 9.337 -3.998 1.00 95.00 79 LEU A C 1
ATOM 634 O O . LEU A 1 79 ? 7.076 10.360 -3.426 1.00 95.00 79 LEU A O 1
ATOM 638 N N . ARG A 1 80 ? 5.606 8.674 -3.639 1.00 93.94 80 ARG A N 1
ATOM 639 C CA . ARG A 1 80 ? 4.759 9.017 -2.492 1.00 93.94 80 ARG A CA 1
ATOM 640 C C . ARG A 1 80 ? 4.491 7.767 -1.652 1.00 93.94 80 ARG A C 1
ATOM 642 O O . ARG A 1 80 ? 4.212 6.729 -2.257 1.00 93.94 80 ARG A O 1
ATOM 649 N N . PRO A 1 81 ? 4.524 7.857 -0.313 1.00 95.94 81 PRO A N 1
ATOM 650 C CA . PRO A 1 81 ? 4.138 6.771 0.590 1.00 95.94 81 PRO A CA 1
ATOM 651 C C . PRO A 1 81 ? 2.699 6.266 0.373 1.00 95.94 81 PRO A C 1
ATOM 653 O O . PRO A 1 81 ? 1.819 7.089 0.097 1.00 95.94 81 PRO A O 1
ATOM 656 N N . PRO A 1 82 ? 2.435 4.947 0.444 1.00 96.00 82 PRO A N 1
ATOM 657 C CA . PRO A 1 82 ? 1.080 4.394 0.517 1.00 96.00 82 PRO A CA 1
ATOM 658 C C . PRO A 1 82 ? 0.452 4.627 1.901 1.00 96.00 82 PRO A C 1
ATOM 660 O O . PRO A 1 82 ? 1.149 5.013 2.845 1.00 96.00 82 PRO A O 1
ATOM 663 N N . LEU A 1 83 ? -0.854 4.364 2.013 1.00 95.69 83 LEU A N 1
ATOM 664 C CA . LEU A 1 83 ? -1.556 4.294 3.296 1.00 95.69 83 LEU A CA 1
ATOM 665 C C . LEU A 1 83 ? -1.683 2.833 3.725 1.00 95.69 83 LEU A C 1
ATOM 667 O O . LEU A 1 83 ? -2.182 1.998 2.967 1.00 95.69 83 LEU A O 1
ATOM 671 N N . LEU A 1 84 ? -1.264 2.548 4.948 1.00 96.69 84 LEU A N 1
ATOM 672 C CA . LEU A 1 84 ? -1.403 1.264 5.613 1.00 96.69 84 LEU A CA 1
ATOM 673 C C . LEU A 1 84 ? -2.260 1.426 6.860 1.00 96.69 84 LEU A C 1
ATOM 675 O O . LEU A 1 84 ? -2.293 2.491 7.478 1.00 96.69 84 LEU A O 1
ATOM 679 N N . LEU A 1 85 ? -2.904 0.341 7.259 1.00 95.75 85 LEU A N 1
ATOM 680 C CA . LEU A 1 85 ? -3.681 0.282 8.483 1.00 95.75 85 LEU A CA 1
ATOM 681 C C . LEU A 1 85 ? -3.155 -0.829 9.385 1.00 95.75 85 LEU A C 1
ATOM 683 O O . LEU A 1 85 ? -2.879 -1.936 8.919 1.00 95.75 85 LEU A O 1
ATOM 687 N N . ASP A 1 86 ? -3.035 -0.544 10.676 1.00 96.44 86 ASP A N 1
ATOM 688 C CA . ASP A 1 86 ? -2.849 -1.573 11.688 1.00 96.44 86 ASP A CA 1
ATOM 689 C C . ASP A 1 86 ? -4.121 -2.411 11.805 1.00 96.44 86 ASP A C 1
ATOM 691 O O . ASP A 1 86 ? -5.197 -1.892 12.102 1.00 96.44 86 ASP A O 1
ATOM 695 N N . ARG A 1 87 ? -4.004 -3.721 11.585 1.00 95.25 87 ARG A N 1
ATOM 696 C CA . ARG A 1 87 ? -5.156 -4.632 11.562 1.00 95.25 87 ARG A CA 1
ATOM 697 C C . ARG A 1 87 ? -5.818 -4.784 12.934 1.00 95.25 87 ARG A C 1
ATOM 699 O O . ARG A 1 87 ? -6.922 -5.315 13.017 1.00 95.25 87 ARG A O 1
ATOM 706 N N . ARG A 1 88 ? -5.215 -4.240 13.999 1.00 95.31 88 ARG A N 1
ATOM 707 C CA . ARG A 1 88 ? -5.859 -4.132 15.314 1.00 95.31 88 ARG A CA 1
ATOM 708 C C . ARG A 1 88 ? -7.070 -3.199 15.310 1.00 95.31 88 ARG A C 1
ATOM 710 O O . ARG A 1 88 ? -7.913 -3.341 16.189 1.00 95.31 88 ARG A O 1
ATOM 717 N N . LEU A 1 89 ? -7.139 -2.279 14.343 1.00 93.38 89 LEU A N 1
ATOM 718 C CA . LEU A 1 89 ? -8.253 -1.348 14.134 1.00 93.38 89 LEU A CA 1
ATOM 719 C C . LEU A 1 89 ? -9.472 -1.996 13.457 1.00 93.38 89 LEU A C 1
ATOM 721 O O . LEU A 1 89 ? -10.510 -1.349 13.366 1.00 93.38 89 LEU A O 1
ATOM 725 N N . LEU A 1 90 ? -9.345 -3.231 12.961 1.00 92.06 90 LEU A N 1
ATOM 726 C CA . LEU A 1 90 ? -10.414 -3.953 12.270 1.00 92.06 90 LEU A CA 1
ATOM 727 C C . LEU A 1 90 ? -11.325 -4.712 13.228 1.00 92.06 90 LEU A C 1
ATOM 729 O O . LEU A 1 90 ? -10.963 -4.980 14.377 1.00 92.06 90 LEU A O 1
ATOM 733 N N . ASN A 1 91 ? -12.478 -5.126 12.708 1.00 88.88 91 ASN A N 1
ATOM 734 C CA . ASN A 1 91 ? -13.376 -6.065 13.356 1.00 88.88 91 ASN A CA 1
ATOM 735 C C . ASN A 1 91 ? -13.652 -7.270 12.431 1.00 88.88 91 ASN A C 1
ATOM 737 O O . ASN A 1 91 ? -14.273 -7.107 11.383 1.00 88.88 91 ASN A O 1
ATOM 741 N N . PRO A 1 92 ? -13.221 -8.488 12.796 1.00 89.75 92 PRO A N 1
ATOM 742 C CA . PRO A 1 92 ? -12.470 -8.818 14.002 1.00 89.75 92 PRO A CA 1
ATOM 743 C C . PRO A 1 92 ? -11.052 -8.225 13.990 1.00 89.75 92 PRO A C 1
ATOM 745 O O . PRO A 1 92 ? -10.418 -8.088 12.946 1.00 89.75 92 PRO A O 1
ATOM 748 N N . SER A 1 93 ? -10.549 -7.901 15.181 1.00 91.62 93 SER A N 1
ATOM 749 C CA . SER A 1 93 ? -9.190 -7.382 15.367 1.00 91.62 93 SER A CA 1
ATOM 750 C C . SER A 1 93 ? -8.153 -8.451 15.016 1.00 91.62 93 SER A C 1
ATOM 752 O O . SER A 1 93 ? -8.273 -9.597 15.457 1.00 91.62 93 SER A O 1
ATOM 754 N N . ASP A 1 94 ? -7.118 -8.081 14.259 1.00 94.31 94 ASP A N 1
ATOM 755 C CA . ASP A 1 94 ? -6.034 -8.987 13.860 1.00 94.31 94 ASP A CA 1
ATOM 756 C C . ASP A 1 94 ? -4.650 -8.314 13.981 1.00 94.31 94 ASP A C 1
ATOM 758 O O . ASP A 1 94 ? -4.514 -7.142 14.335 1.00 94.31 94 ASP A O 1
ATOM 762 N N . ARG A 1 95 ? -3.578 -9.068 13.734 1.00 93.81 95 ARG A N 1
ATOM 763 C CA . ARG A 1 95 ? -2.188 -8.610 13.783 1.00 93.81 95 ARG A CA 1
ATOM 764 C C . ARG A 1 95 ? -1.669 -8.220 12.401 1.00 93.81 95 ARG A C 1
ATOM 766 O O . ARG A 1 95 ? -2.098 -8.735 11.368 1.00 93.81 95 ARG A O 1
ATOM 773 N N . GLY A 1 96 ? -0.647 -7.369 12.415 1.00 95.69 96 GLY A N 1
ATOM 774 C CA . GLY A 1 96 ? 0.071 -6.932 11.223 1.00 95.69 96 GLY A CA 1
ATOM 775 C C . GLY A 1 96 ? -0.529 -5.682 10.590 1.00 95.69 96 GLY A C 1
ATOM 776 O O . GLY A 1 96 ? -1.435 -5.054 11.134 1.00 95.69 96 GLY A O 1
ATOM 777 N N . LEU A 1 97 ? 0.026 -5.310 9.442 1.00 96.94 97 LEU A N 1
ATOM 778 C CA . LEU A 1 97 ? -0.442 -4.187 8.639 1.00 96.94 97 LEU A CA 1
ATOM 779 C C . LEU A 1 97 ? -1.236 -4.704 7.444 1.00 96.94 97 LEU A C 1
ATOM 781 O O . LEU A 1 97 ? -1.034 -5.837 7.012 1.00 96.94 97 LEU A O 1
ATOM 785 N N . GLN A 1 98 ? -2.098 -3.862 6.897 1.00 95.38 98 GLN A N 1
ATOM 786 C CA . GLN A 1 98 ? -2.751 -4.079 5.610 1.00 95.38 98 GLN A CA 1
ATOM 787 C C . GLN A 1 98 ? -2.658 -2.827 4.744 1.00 95.38 98 GLN A C 1
ATOM 789 O O . GLN A 1 98 ? -2.562 -1.710 5.258 1.00 95.38 98 GLN A O 1
ATOM 794 N N . VAL A 1 99 ? -2.704 -3.008 3.429 1.00 95.88 99 VAL A N 1
ATOM 795 C CA . VAL A 1 99 ? -2.658 -1.919 2.456 1.00 95.88 99 VAL A CA 1
ATOM 796 C C . VAL A 1 99 ? -4.053 -1.330 2.290 1.00 95.88 99 VAL A C 1
ATOM 798 O O . VAL A 1 99 ? -4.946 -1.994 1.776 1.00 95.88 99 VAL A O 1
ATOM 801 N N . LEU A 1 100 ? -4.216 -0.066 2.680 1.00 93.44 100 LEU A N 1
ATOM 802 C CA . LEU A 1 100 ? -5.455 0.694 2.500 1.00 93.44 100 LEU A CA 1
ATOM 803 C C . LEU A 1 100 ? -5.470 1.421 1.144 1.00 93.44 100 LEU A C 1
ATOM 805 O O . LEU A 1 100 ? -6.452 1.434 0.404 1.00 93.44 100 LEU A O 1
ATOM 809 N N . GLU A 1 101 ? -4.337 2.022 0.786 1.00 92.94 101 GLU A N 1
ATOM 810 C CA . GLU A 1 101 ? -4.145 2.754 -0.463 1.00 92.94 101 GLU A CA 1
ATOM 811 C C . GLU A 1 101 ? -2.759 2.439 -1.031 1.00 92.94 101 GLU A C 1
ATOM 813 O O . GLU A 1 101 ? -1.837 2.062 -0.314 1.00 92.94 101 GLU A O 1
ATOM 818 N N . GLY A 1 102 ? -2.589 2.588 -2.344 1.00 92.81 102 GLY A N 1
ATOM 819 C CA . GLY A 1 102 ? -1.297 2.378 -2.989 1.00 92.81 102 GLY A CA 1
ATOM 820 C C . GLY A 1 102 ? -1.061 0.936 -3.415 1.00 92.81 102 GLY A C 1
ATOM 821 O O . GLY A 1 102 ? 0.074 0.562 -3.688 1.00 92.81 102 GLY A O 1
ATOM 822 N N . ARG A 1 103 ? -2.128 0.149 -3.567 1.00 93.06 103 ARG A N 1
ATOM 823 C CA . ARG A 1 103 ? -2.114 -1.258 -4.006 1.00 93.06 103 ARG A CA 1
ATOM 824 C C . ARG A 1 103 ? -1.287 -1.489 -5.267 1.00 93.06 103 ARG A C 1
ATOM 826 O O . ARG A 1 103 ? -0.492 -2.417 -5.325 1.00 93.06 103 ARG A O 1
ATOM 833 N N . THR A 1 104 ? -1.374 -0.588 -6.249 1.00 91.88 104 THR A N 1
ATOM 834 C CA . THR A 1 104 ? -0.508 -0.644 -7.440 1.00 91.88 104 THR A CA 1
ATOM 835 C C . THR A 1 104 ? 0.979 -0.485 -7.107 1.00 91.88 104 THR A C 1
ATOM 837 O O . THR A 1 104 ? 1.796 -1.189 -7.686 1.00 91.88 104 THR A O 1
ATOM 840 N N . ARG A 1 105 ? 1.351 0.413 -6.184 1.00 94.44 105 ARG A N 1
ATOM 841 C CA . ARG A 1 105 ? 2.754 0.595 -5.763 1.00 94.44 105 ARG A CA 1
ATOM 842 C C . ARG A 1 105 ? 3.275 -0.647 -5.046 1.00 94.44 105 ARG A C 1
ATOM 844 O O . ARG A 1 105 ? 4.402 -1.051 -5.302 1.00 94.44 105 ARG A O 1
ATOM 851 N N . VAL A 1 106 ? 2.445 -1.270 -4.209 1.00 95.81 106 VAL A N 1
ATOM 852 C CA . VAL A 1 106 ? 2.786 -2.533 -3.540 1.00 95.81 106 VAL A CA 1
ATOM 853 C C . VAL A 1 106 ? 2.910 -3.678 -4.552 1.00 95.81 106 VAL A C 1
ATOM 855 O O . VAL A 1 106 ? 3.862 -4.446 -4.471 1.00 95.81 106 VAL A O 1
ATOM 858 N N . GLY A 1 107 ? 2.033 -3.751 -5.558 1.00 94.50 107 GLY A N 1
ATOM 859 C CA . GLY A 1 107 ? 2.159 -4.714 -6.661 1.00 94.50 107 GLY A CA 1
ATOM 860 C C . GLY A 1 107 ? 3.459 -4.547 -7.453 1.00 94.50 107 GLY A C 1
ATOM 861 O O . GLY A 1 107 ? 4.161 -5.526 -7.693 1.00 94.50 107 GLY A O 1
ATOM 862 N N . VAL A 1 108 ? 3.838 -3.305 -7.784 1.00 93.38 108 VAL A N 1
ATOM 863 C CA . VAL A 1 108 ? 5.134 -3.002 -8.422 1.00 93.38 108 VAL A CA 1
ATOM 864 C C . VAL A 1 108 ? 6.299 -3.441 -7.532 1.00 93.38 108 VAL A C 1
ATOM 866 O O . VAL A 1 108 ? 7.207 -4.103 -8.025 1.00 93.38 108 VAL A O 1
ATOM 869 N N . LEU A 1 109 ? 6.259 -3.139 -6.229 1.00 95.56 109 LEU A N 1
ATOM 870 C CA . LEU A 1 109 ? 7.285 -3.579 -5.279 1.00 95.56 109 LEU A CA 1
ATOM 871 C C . LEU A 1 109 ? 7.437 -5.106 -5.273 1.00 95.56 109 LEU A C 1
ATOM 873 O O . LEU A 1 109 ? 8.551 -5.609 -5.405 1.00 95.56 109 LEU A O 1
ATOM 877 N N . ARG A 1 110 ? 6.327 -5.847 -5.155 1.00 94.12 110 ARG A N 1
ATOM 878 C CA . ARG A 1 110 ? 6.351 -7.319 -5.156 1.00 94.12 110 ARG A CA 1
ATOM 879 C C . ARG A 1 110 ? 6.933 -7.879 -6.444 1.00 94.12 110 ARG A C 1
ATOM 881 O O . ARG A 1 110 ? 7.722 -8.818 -6.383 1.00 94.12 110 ARG A O 1
ATOM 888 N N . CYS A 1 111 ? 6.574 -7.301 -7.588 1.00 92.56 111 CYS A N 1
ATOM 889 C CA . CYS A 1 111 ? 7.117 -7.747 -8.863 1.00 92.56 111 CYS A CA 1
ATOM 890 C C . CYS A 1 111 ? 8.618 -7.483 -8.965 1.00 92.56 111 CYS A C 1
ATOM 892 O O . CYS A 1 111 ? 9.369 -8.395 -9.286 1.00 92.56 111 CYS A O 1
ATOM 894 N N . ARG A 1 112 ? 9.074 -6.273 -8.612 1.00 93.62 112 ARG A N 1
ATOM 895 C CA . ARG A 1 112 ? 10.505 -5.936 -8.634 1.00 93.62 112 ARG A CA 1
ATOM 896 C C . ARG A 1 112 ? 11.320 -6.835 -7.705 1.00 93.62 112 ARG A C 1
ATOM 898 O O . ARG A 1 112 ? 12.385 -7.280 -8.105 1.00 93.62 112 ARG A O 1
ATOM 905 N N . LEU A 1 113 ? 10.805 -7.157 -6.515 1.00 93.00 113 LEU A N 1
ATOM 906 C CA . LEU A 1 113 ? 11.440 -8.123 -5.610 1.00 93.00 113 LEU A CA 1
ATOM 907 C C . LEU A 1 113 ? 11.524 -9.528 -6.228 1.00 93.00 113 LEU A C 1
ATOM 909 O O . LEU A 1 113 ? 12.551 -10.184 -6.100 1.00 93.00 113 LEU A O 1
ATOM 913 N N . ARG A 1 114 ? 10.460 -9.985 -6.903 1.00 91.25 114 ARG A N 1
ATOM 914 C CA . ARG A 1 114 ? 10.403 -11.298 -7.570 1.00 91.25 114 ARG A CA 1
ATOM 915 C C . ARG A 1 114 ? 11.344 -11.391 -8.775 1.00 91.25 114 ARG A C 1
ATOM 917 O O . ARG A 1 114 ? 11.890 -12.456 -9.028 1.00 91.25 114 ARG A O 1
ATOM 924 N N . GLU A 1 115 ? 11.506 -10.295 -9.507 1.00 92.06 115 GLU A N 1
ATOM 925 C CA . GLU A 1 115 ? 12.379 -10.182 -10.683 1.00 92.06 115 GLU A CA 1
ATOM 926 C C . GLU A 1 115 ? 13.816 -9.760 -10.330 1.00 92.06 115 GLU A C 1
ATOM 928 O O . GLU A 1 115 ? 14.609 -9.501 -11.230 1.00 92.06 115 GLU A O 1
ATOM 933 N N . GLU A 1 116 ? 14.155 -9.669 -9.037 1.00 93.50 116 GLU A N 1
ATOM 934 C CA . GLU A 1 116 ? 15.480 -9.248 -8.551 1.00 93.50 116 GLU A CA 1
ATOM 935 C C . GLU A 1 116 ? 15.929 -7.874 -9.100 1.00 93.50 116 GLU A C 1
ATOM 937 O O . GLU A 1 116 ? 17.114 -7.598 -9.291 1.00 93.50 116 GLU A O 1
ATOM 942 N N . LEU A 1 117 ? 14.966 -6.980 -9.346 1.00 93.12 117 LEU A N 1
ATOM 943 C CA . LEU A 1 117 ? 15.208 -5.605 -9.781 1.00 93.12 117 LEU A CA 1
ATOM 944 C C . LEU A 1 117 ? 15.601 -4.704 -8.601 1.00 93.12 117 LEU A C 1
ATOM 946 O O . LEU A 1 117 ? 15.416 -5.043 -7.432 1.00 93.12 117 LEU A O 1
ATOM 950 N N . HIS A 1 118 ? 16.096 -3.499 -8.909 1.00 94.88 118 HIS A N 1
ATOM 951 C CA . HIS A 1 118 ? 16.465 -2.514 -7.886 1.00 94.88 118 HIS A CA 1
ATOM 952 C C . HIS A 1 118 ? 15.276 -2.154 -6.985 1.00 94.88 118 HIS A C 1
ATOM 954 O O . HIS A 1 118 ? 14.243 -1.667 -7.468 1.00 94.88 118 HIS A O 1
ATOM 960 N N . VAL A 1 119 ? 15.452 -2.383 -5.682 1.00 96.94 119 VAL A N 1
ATOM 961 C CA . VAL A 1 119 ? 14.480 -2.161 -4.606 1.00 96.94 119 VAL A CA 1
ATOM 962 C C . VAL A 1 119 ? 15.230 -1.694 -3.354 1.00 96.94 119 VAL A C 1
ATOM 964 O O . VAL A 1 119 ? 16.249 -2.271 -2.976 1.00 96.94 119 VAL A O 1
ATOM 967 N N . ALA A 1 120 ? 14.731 -0.643 -2.700 1.00 97.62 120 ALA A N 1
ATOM 968 C CA . ALA A 1 120 ? 15.261 -0.197 -1.413 1.00 97.62 120 ALA A CA 1
ATOM 969 C C . ALA A 1 120 ? 14.972 -1.236 -0.309 1.00 97.62 120 ALA A C 1
ATOM 971 O O . ALA A 1 120 ? 13.923 -1.872 -0.337 1.00 97.62 120 ALA A O 1
ATOM 972 N N . PRO A 1 121 ? 15.840 -1.396 0.706 1.00 97.06 121 PRO A N 1
ATOM 973 C CA . PRO A 1 121 ? 15.611 -2.371 1.779 1.00 97.06 121 PRO A CA 1
ATOM 974 C C . PRO A 1 121 ? 14.405 -2.021 2.667 1.00 97.06 121 PRO A C 1
ATOM 976 O O . PRO A 1 121 ? 13.788 -2.904 3.266 1.00 97.06 121 PRO A O 1
ATOM 979 N N . GLU A 1 122 ? 14.062 -0.736 2.744 1.00 97.81 122 GLU A N 1
ATOM 980 C CA . GLU A 1 122 ? 12.963 -0.200 3.536 1.00 97.81 122 GLU A CA 1
ATOM 981 C C . GLU A 1 122 ? 12.177 0.828 2.730 1.00 97.81 122 GLU A C 1
ATOM 983 O O . GLU A 1 122 ? 12.719 1.521 1.862 1.00 97.81 122 GLU A O 1
ATOM 988 N N . HIS A 1 123 ? 10.895 0.968 3.060 1.00 98.19 123 HIS A N 1
ATOM 989 C CA . HIS A 1 123 ? 10.015 1.893 2.375 1.00 98.19 123 HIS A CA 1
ATOM 990 C C . HIS A 1 123 ? 9.104 2.652 3.333 1.00 98.19 123 HIS A C 1
ATOM 992 O O . HIS A 1 123 ? 8.505 2.081 4.242 1.00 98.19 123 HIS A O 1
ATOM 998 N N . GLN A 1 124 ? 8.958 3.951 3.085 1.00 98.12 124 GLN A N 1
ATOM 999 C CA . GLN A 1 124 ? 8.131 4.818 3.913 1.00 98.12 124 GLN A CA 1
ATOM 1000 C C . GLN A 1 124 ? 6.643 4.636 3.629 1.00 98.12 124 GLN A C 1
ATOM 1002 O O . GLN A 1 124 ? 6.220 4.817 2.492 1.00 98.12 124 GLN A O 1
ATOM 1007 N N . ALA A 1 125 ? 5.833 4.389 4.648 1.00 98.00 125 ALA A N 1
ATOM 1008 C CA . ALA A 1 125 ? 4.382 4.306 4.542 1.00 98.00 125 ALA A CA 1
ATOM 1009 C C . ALA A 1 125 ? 3.708 5.135 5.639 1.00 98.00 125 ALA A C 1
ATOM 1011 O O . ALA A 1 125 ? 4.239 5.258 6.740 1.00 98.00 125 ALA A O 1
ATOM 1012 N N . TRP A 1 126 ? 2.536 5.698 5.348 1.00 97.69 126 TRP A N 1
ATOM 1013 C CA . TRP A 1 126 ? 1.687 6.259 6.396 1.00 97.69 126 TRP A CA 1
ATOM 1014 C C . TRP A 1 126 ? 0.897 5.134 7.036 1.00 97.69 126 TRP A C 1
ATOM 1016 O O . TRP A 1 126 ? 0.124 4.474 6.349 1.00 97.69 126 TRP A O 1
ATOM 1026 N N . VAL A 1 127 ? 1.083 4.919 8.329 1.00 97.56 127 VAL A N 1
ATOM 1027 C CA . VAL A 1 127 ? 0.452 3.839 9.077 1.00 97.56 127 VAL A CA 1
ATOM 1028 C C . VAL A 1 127 ? -0.571 4.427 10.037 1.00 97.56 127 VAL A C 1
ATOM 1030 O O . VAL A 1 127 ? -0.234 5.270 10.868 1.00 97.56 127 VAL A O 1
ATOM 1033 N N . GLY A 1 128 ? -1.822 3.990 9.905 1.00 96.19 128 GLY A N 1
ATOM 1034 C CA . GLY A 1 128 ? -2.876 4.271 10.871 1.00 96.19 128 GLY A CA 1
ATOM 1035 C C . GLY A 1 128 ? -2.777 3.308 12.050 1.00 96.19 128 GLY A C 1
ATOM 1036 O O . GLY A 1 128 ? -2.897 2.095 11.864 1.00 96.19 128 GLY A O 1
ATOM 1037 N N . ARG A 1 129 ? -2.541 3.842 13.249 1.00 95.50 129 ARG A N 1
ATOM 1038 C CA . ARG A 1 129 ? -2.428 3.111 14.520 1.00 95.50 129 ARG A CA 1
ATOM 1039 C C . ARG A 1 129 ? -3.593 3.482 15.461 1.00 95.50 129 ARG A C 1
ATOM 1041 O O . ARG A 1 129 ? -4.109 4.589 15.313 1.00 95.50 129 ARG A O 1
ATOM 1048 N N . PRO A 1 130 ? -3.997 2.596 16.396 1.00 90.94 130 PRO A N 1
ATOM 1049 C CA . PRO A 1 130 ? -4.881 2.956 17.513 1.00 90.94 130 PRO A CA 1
ATOM 1050 C C . PRO A 1 130 ? -4.283 4.015 18.445 1.00 90.94 130 PRO A C 1
ATOM 1052 O O . PRO A 1 130 ? -3.037 4.169 18.439 1.00 90.94 130 PRO A O 1
#